Protein AF-A0A8J5VWY8-F1 (afdb_monomer_lite)

Sequence (139 aa):
MLSCSPTLLSPLTDSLFALLPLFLASSSSMVALTCEVLGAAALQSMEASEMLASDACIANGLARALGSGSQQVADGACNAIMDLRVSSVGMEHLAGSAILPSILYLFSRVESVSGVTDSRSTEYSKSDYKANKARFVKK

Radius of gyration: 25.56 Å; chains: 1; bounding box: 69×37×80 Å

pLDDT: mean 78.6, std 22.38, range [34.84, 97.44]

Structure (mmCIF, N/CA/C/O backbone):
data_AF-A0A8J5VWY8-F1
#
_entry.id   AF-A0A8J5VWY8-F1
#
loop_
_atom_site.group_PDB
_atom_site.id
_atom_site.type_symbol
_atom_site.label_atom_id
_atom_site.label_alt_id
_atom_site.label_comp_id
_atom_site.label_asym_id
_atom_site.label_entity_id
_atom_site.label_seq_id
_atom_site.pdbx_PDB_ins_code
_atom_site.Cartn_x
_atom_site.Cartn_y
_atom_site.Cartn_z
_atom_site.occupancy
_atom_site.B_iso_or_equiv
_atom_site.auth_seq_id
_atom_site.auth_comp_id
_atom_site.auth_asym_id
_atom_site.auth_atom_id
_atom_site.pdbx_PDB_model_num
ATOM 1 N N . MET A 1 1 ? 7.141 26.245 -19.572 1.00 37.00 1 MET A N 1
ATOM 2 C CA . MET A 1 1 ? 7.926 24.997 -19.657 1.00 37.00 1 MET A CA 1
ATOM 3 C C . MET A 1 1 ? 8.783 24.914 -18.405 1.00 37.00 1 MET A C 1
ATOM 5 O O . MET A 1 1 ? 9.788 25.606 -18.331 1.00 37.00 1 MET A O 1
ATOM 9 N N . LEU A 1 2 ? 8.325 24.196 -17.378 1.00 39.75 2 LEU A N 1
ATOM 10 C CA . LEU A 1 2 ? 9.105 23.978 -16.157 1.00 39.75 2 LEU A CA 1
ATOM 11 C C . LEU A 1 2 ? 9.983 22.749 -16.388 1.00 39.75 2 LEU A C 1
ATOM 13 O O . LEU A 1 2 ? 9.482 21.644 -16.570 1.00 39.75 2 LEU A O 1
ATOM 17 N N . SER A 1 3 ? 11.287 22.990 -16.468 1.00 39.75 3 SER A N 1
ATOM 18 C CA . SER A 1 3 ? 12.321 21.969 -16.578 1.00 39.75 3 SER A CA 1
ATOM 19 C C . SER A 1 3 ? 12.414 21.214 -15.250 1.00 39.75 3 SER A C 1
ATOM 21 O O . SER A 1 3 ? 13.090 21.669 -14.332 1.00 39.75 3 SER A O 1
ATOM 23 N N . CYS A 1 4 ? 11.727 20.077 -15.131 1.00 41.81 4 CYS A N 1
ATOM 24 C CA . CYS A 1 4 ? 12.056 19.073 -14.123 1.00 41.81 4 CYS A CA 1
ATOM 25 C C . CYS A 1 4 ? 13.360 18.404 -14.562 1.00 41.81 4 CYS A C 1
ATOM 27 O O . CYS A 1 4 ? 13.370 17.582 -15.475 1.00 41.81 4 CYS A O 1
ATOM 29 N N . SER A 1 5 ? 14.473 18.822 -13.965 1.00 37.94 5 SER A N 1
ATOM 30 C CA . SER A 1 5 ? 15.768 18.178 -14.165 1.00 37.94 5 SER A CA 1
ATOM 31 C C . SER A 1 5 ? 15.667 16.688 -13.808 1.00 37.94 5 SER A C 1
ATOM 33 O O . SER A 1 5 ? 15.143 16.371 -12.737 1.00 37.94 5 SER A O 1
ATOM 35 N N . PRO A 1 6 ? 16.152 15.772 -14.663 1.00 56.91 6 PRO A N 1
ATOM 36 C CA . PRO A 1 6 ? 16.119 14.353 -14.373 1.00 56.91 6 PRO A CA 1
ATOM 37 C C . PRO A 1 6 ? 17.230 13.999 -13.376 1.00 56.91 6 PRO A C 1
ATOM 39 O O . PRO A 1 6 ? 18.375 14.425 -13.513 1.00 56.91 6 PRO A O 1
ATOM 42 N N . THR A 1 7 ? 16.863 13.169 -12.403 1.00 51.22 7 THR A N 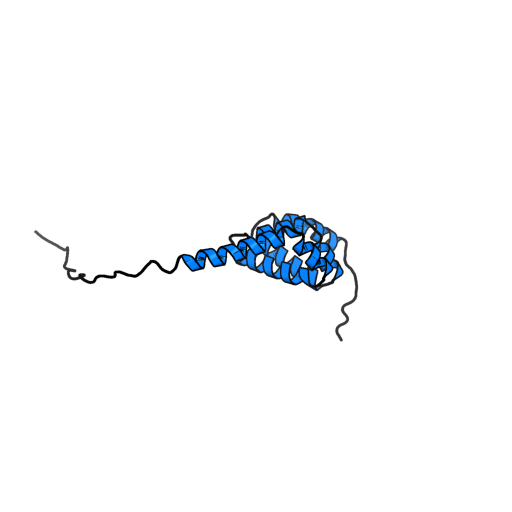1
ATOM 43 C CA . THR A 1 7 ? 17.747 12.166 -11.795 1.00 51.22 7 THR A CA 1
ATOM 44 C C . THR A 1 7 ? 18.876 12.680 -10.891 1.00 51.22 7 THR A C 1
ATOM 46 O O . THR A 1 7 ? 20.051 12.686 -11.241 1.00 51.22 7 THR A O 1
ATOM 49 N N . LEU A 1 8 ? 18.518 12.952 -9.637 1.00 40.84 8 LEU A N 1
ATOM 50 C CA . LEU A 1 8 ? 19.350 12.588 -8.486 1.00 40.84 8 LEU A CA 1
ATOM 51 C C . LEU A 1 8 ? 18.473 11.759 -7.536 1.00 40.84 8 LEU A C 1
ATOM 53 O O . LEU A 1 8 ? 18.102 12.197 -6.450 1.00 40.84 8 LEU A O 1
ATOM 57 N N . LEU A 1 9 ? 18.082 10.561 -7.985 1.00 49.22 9 LEU A N 1
ATOM 58 C CA . LEU A 1 9 ? 17.583 9.513 -7.092 1.00 49.22 9 LEU A CA 1
ATOM 59 C C . LEU A 1 9 ? 18.780 9.068 -6.249 1.00 49.22 9 LEU A C 1
ATOM 61 O O . LEU A 1 9 ? 19.595 8.240 -6.635 1.00 49.22 9 LEU A O 1
ATOM 65 N N . SER A 1 10 ? 18.977 9.810 -5.168 1.00 57.06 10 SER A N 1
ATOM 66 C CA . SER A 1 10 ? 20.056 9.642 -4.210 1.00 57.06 10 SER A CA 1
ATOM 67 C C . SER A 1 10 ? 19.964 8.281 -3.501 1.00 57.06 10 SER A C 1
ATOM 69 O O . SER A 1 10 ? 18.859 7.759 -3.363 1.00 57.06 10 SER A O 1
ATOM 71 N N . PRO A 1 11 ? 21.056 7.773 -2.900 1.00 57.38 11 PRO A N 1
ATOM 72 C CA . PRO A 1 11 ? 21.001 6.623 -1.982 1.00 57.38 11 PRO A CA 1
ATOM 73 C C . PRO A 1 11 ? 20.013 6.811 -0.812 1.00 57.38 11 PRO A C 1
ATOM 75 O O . PRO A 1 11 ? 19.629 5.848 -0.149 1.00 57.38 11 PRO A O 1
ATOM 78 N N . LEU A 1 12 ? 19.584 8.052 -0.550 1.00 60.34 12 LEU A N 1
ATOM 79 C CA . LEU A 1 12 ? 18.560 8.378 0.436 1.00 60.34 12 LEU A CA 1
ATOM 80 C C . LEU A 1 12 ? 17.178 7.832 0.044 1.00 60.34 12 LEU A C 1
ATOM 82 O O . LEU A 1 12 ? 16.419 7.436 0.923 1.00 60.34 12 LEU A O 1
ATOM 86 N N . THR A 1 13 ? 16.856 7.803 -1.252 1.00 73.12 13 THR A N 1
ATOM 87 C CA . THR A 1 13 ? 15.557 7.344 -1.763 1.00 73.12 13 THR A CA 1
ATOM 88 C C . THR A 1 13 ? 15.441 5.828 -1.640 1.00 73.12 13 THR A C 1
ATOM 90 O O . THR A 1 13 ? 14.444 5.335 -1.121 1.00 73.12 13 THR A O 1
ATOM 93 N N . ASP A 1 14 ? 16.509 5.103 -1.978 1.00 75.31 14 ASP A N 1
ATOM 94 C CA . ASP A 1 14 ? 16.592 3.650 -1.792 1.00 75.31 14 ASP A CA 1
ATOM 95 C C . ASP A 1 14 ? 16.546 3.271 -0.308 1.00 75.31 14 ASP A C 1
ATOM 97 O O . ASP A 1 14 ? 15.848 2.339 0.091 1.00 75.31 14 ASP A O 1
ATOM 101 N N . SER A 1 15 ? 17.241 4.042 0.538 1.00 82.19 15 SER A N 1
ATOM 102 C CA . SER A 1 15 ? 17.199 3.856 1.993 1.00 82.19 15 SER A CA 1
ATOM 103 C C . SER A 1 15 ? 15.798 4.097 2.553 1.00 82.19 15 SER A C 1
ATOM 105 O O . SER A 1 15 ? 15.355 3.376 3.442 1.00 82.19 15 SER A O 1
ATOM 107 N N . LEU A 1 16 ? 15.083 5.098 2.033 1.00 82.38 16 LEU A N 1
ATOM 108 C CA . LEU A 1 16 ? 13.706 5.376 2.422 1.00 82.38 16 LEU A CA 1
ATOM 109 C C . LEU A 1 16 ? 12.772 4.245 1.979 1.00 82.38 16 LEU A C 1
ATOM 111 O O . LEU A 1 16 ? 11.994 3.769 2.801 1.00 82.38 16 LEU A O 1
ATOM 115 N N . PHE A 1 17 ? 12.891 3.762 0.739 1.00 84.25 17 PHE A N 1
ATOM 116 C CA . PHE A 1 17 ? 12.112 2.627 0.234 1.00 84.25 17 PHE A CA 1
ATOM 117 C C . PHE A 1 17 ? 12.343 1.352 1.043 1.00 84.25 17 PHE A C 1
ATOM 119 O O . PHE A 1 17 ? 11.375 0.692 1.415 1.00 84.25 17 PHE A O 1
ATOM 126 N N . ALA A 1 18 ? 13.586 1.076 1.441 1.00 85.88 18 ALA A N 1
ATOM 127 C CA . ALA A 1 18 ? 13.907 -0.043 2.324 1.00 85.88 18 ALA A CA 1
ATOM 128 C C . ALA A 1 18 ? 13.245 0.060 3.716 1.00 85.88 18 ALA A C 1
ATOM 130 O O . ALA A 1 18 ? 13.032 -0.957 4.377 1.00 85.88 18 ALA A O 1
ATOM 131 N N . LEU A 1 19 ? 12.903 1.271 4.172 1.00 90.50 19 LEU A N 1
ATOM 132 C CA . LEU A 1 19 ? 12.241 1.509 5.458 1.00 90.50 19 LEU A CA 1
ATOM 133 C C . LEU A 1 19 ? 10.709 1.557 5.364 1.00 90.50 19 LEU A C 1
ATOM 135 O O . LEU A 1 19 ? 10.047 1.382 6.389 1.00 90.50 19 LEU A O 1
ATOM 139 N N . LEU A 1 20 ? 10.121 1.746 4.176 1.00 91.62 20 LEU A N 1
ATOM 140 C CA . LEU A 1 20 ? 8.660 1.823 4.012 1.00 91.62 20 LEU A CA 1
ATOM 141 C C . LEU A 1 20 ? 7.920 0.608 4.602 1.00 91.62 20 LEU A C 1
ATOM 143 O O . LEU A 1 20 ? 6.945 0.818 5.330 1.00 91.62 20 LEU A O 1
ATOM 147 N N . PRO A 1 21 ? 8.373 -0.648 4.403 1.00 90.31 21 PRO A N 1
ATOM 148 C CA . PRO A 1 21 ? 7.719 -1.796 5.024 1.00 90.31 21 PRO A CA 1
ATOM 149 C C . PRO A 1 21 ? 7.724 -1.751 6.556 1.00 90.31 21 PRO A C 1
ATOM 151 O O . PRO A 1 21 ? 6.759 -2.168 7.199 1.00 90.31 21 PRO A O 1
ATOM 154 N N . LEU A 1 22 ? 8.797 -1.221 7.152 1.00 92.75 22 LEU A N 1
ATOM 155 C CA . LEU A 1 22 ? 8.910 -1.069 8.601 1.00 92.75 22 LEU A CA 1
ATOM 156 C C . LEU A 1 22 ? 7.915 -0.023 9.117 1.00 92.75 22 LEU A C 1
ATOM 158 O O . LEU A 1 22 ? 7.273 -0.235 10.147 1.00 92.75 22 LEU A O 1
ATOM 162 N N . PHE A 1 23 ? 7.744 1.083 8.392 1.00 93.44 23 PHE A N 1
ATOM 163 C CA . PHE A 1 23 ? 6.791 2.126 8.765 1.00 93.44 23 PHE A CA 1
ATOM 164 C C . PHE A 1 23 ? 5.332 1.680 8.605 1.00 93.44 23 PHE A C 1
ATOM 166 O O . PHE A 1 23 ? 4.509 2.001 9.466 1.00 93.44 23 PHE A O 1
ATOM 173 N N . LEU A 1 24 ? 5.023 0.849 7.600 1.00 91.81 24 LEU A N 1
ATOM 174 C CA . LEU A 1 24 ? 3.709 0.203 7.446 1.00 91.81 24 LEU A CA 1
ATOM 175 C C . LEU A 1 24 ? 3.359 -0.761 8.594 1.00 91.81 24 LEU A C 1
ATOM 177 O O . LEU A 1 24 ? 2.190 -1.090 8.794 1.00 91.81 24 LEU A O 1
ATOM 181 N N . ALA A 1 25 ? 4.349 -1.209 9.366 1.00 90.69 25 ALA A N 1
ATOM 182 C CA . ALA A 1 25 ? 4.155 -2.049 10.545 1.00 90.69 25 ALA A CA 1
ATOM 183 C C . ALA A 1 25 ? 4.112 -1.257 11.868 1.00 90.69 25 ALA A C 1
ATOM 185 O O . ALA A 1 25 ? 4.102 -1.868 12.938 1.00 90.69 25 ALA A O 1
ATOM 186 N N . SER A 1 26 ? 4.111 0.079 11.812 1.00 92.00 26 SER A N 1
ATOM 187 C CA . SER A 1 26 ? 4.272 0.942 12.983 1.00 92.00 26 SER A CA 1
ATOM 188 C C . SER A 1 26 ? 2.959 1.581 13.471 1.00 92.00 26 SER A C 1
ATOM 190 O O . SER A 1 26 ? 1.888 0.983 13.364 1.00 92.00 26 SER A O 1
ATOM 192 N N . SER A 1 27 ? 3.023 2.773 14.079 1.00 92.50 27 SER A N 1
ATOM 193 C CA . SER A 1 27 ? 1.846 3.511 14.550 1.00 92.50 27 SER A CA 1
ATOM 194 C C . SER A 1 27 ? 0.944 3.944 13.394 1.00 92.50 27 SER A C 1
ATOM 196 O O . SER A 1 27 ? 1.412 4.219 12.292 1.00 92.50 27 SER A O 1
ATOM 198 N N . SER A 1 28 ? -0.354 4.102 13.663 1.00 90.75 28 SER A N 1
ATOM 199 C CA . SER A 1 28 ? -1.344 4.532 12.664 1.00 90.75 28 SER A CA 1
ATOM 200 C C . SER A 1 28 ? -0.957 5.824 11.936 1.00 90.75 28 SER A C 1
ATOM 202 O O . SER A 1 28 ? -1.141 5.918 10.727 1.00 90.75 28 SER A O 1
ATOM 204 N N . SER A 1 29 ? -0.375 6.796 12.643 1.00 93.00 29 SER A N 1
ATOM 205 C CA . SER A 1 29 ? 0.107 8.046 12.048 1.00 93.00 29 SER A CA 1
ATOM 206 C C . SER A 1 29 ? 1.237 7.827 11.041 1.00 93.00 29 SER A C 1
ATOM 208 O O . SER A 1 29 ? 1.223 8.429 9.970 1.00 93.00 29 SER A O 1
ATOM 210 N N . MET A 1 30 ? 2.195 6.949 11.355 1.00 93.94 30 MET A N 1
ATOM 211 C CA . MET A 1 30 ? 3.287 6.629 10.438 1.00 93.94 30 MET A CA 1
ATOM 212 C C . MET A 1 30 ? 2.791 5.808 9.257 1.00 93.94 30 MET A C 1
ATOM 214 O O . MET A 1 30 ? 3.196 6.090 8.135 1.00 93.94 30 MET A O 1
ATOM 218 N N . VAL A 1 31 ? 1.873 4.863 9.470 1.00 96.25 31 VAL A N 1
ATOM 219 C CA . VAL A 1 31 ? 1.262 4.098 8.374 1.00 96.25 31 VAL A CA 1
ATOM 220 C C . VAL A 1 31 ? 0.545 5.033 7.398 1.00 96.25 31 VAL A C 1
ATOM 222 O O . VAL A 1 31 ? 0.777 4.925 6.198 1.00 96.25 31 VAL A O 1
ATOM 225 N N . ALA A 1 32 ? -0.268 5.976 7.890 1.00 95.81 32 ALA A N 1
ATOM 226 C CA . ALA A 1 32 ? -0.981 6.932 7.039 1.00 95.81 32 ALA A CA 1
ATOM 227 C C . ALA A 1 32 ? -0.015 7.773 6.186 1.00 95.81 32 ALA A C 1
ATOM 229 O O . ALA A 1 32 ? -0.142 7.794 4.963 1.00 95.81 32 ALA A O 1
ATOM 230 N N . LEU A 1 33 ? 1.005 8.372 6.813 1.00 95.31 33 LEU A N 1
ATOM 231 C CA . LEU A 1 33 ? 2.028 9.145 6.101 1.00 95.31 33 LEU A CA 1
ATOM 232 C C . LEU A 1 33 ? 2.802 8.280 5.094 1.00 95.31 33 LEU A C 1
ATOM 234 O O . LEU A 1 33 ? 3.106 8.715 3.990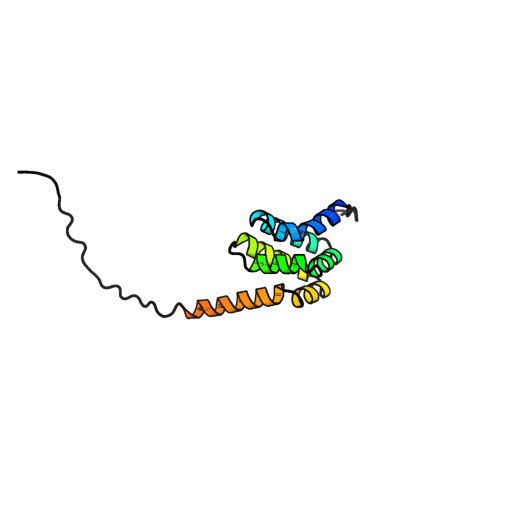 1.00 95.31 33 LEU A O 1
ATOM 238 N N . THR A 1 34 ? 3.103 7.035 5.459 1.00 96.31 34 THR A N 1
ATOM 239 C CA . THR A 1 34 ? 3.811 6.094 4.582 1.00 96.31 34 THR A CA 1
ATOM 240 C C . THR A 1 34 ? 2.981 5.750 3.352 1.00 96.31 34 THR A C 1
ATOM 242 O O . THR A 1 34 ? 3.534 5.651 2.261 1.00 96.31 34 THR A O 1
ATOM 245 N N . CYS A 1 35 ? 1.661 5.611 3.497 1.00 96.81 35 CYS A N 1
ATOM 246 C CA . CYS A 1 35 ? 0.768 5.399 2.361 1.00 96.81 35 CYS A CA 1
ATOM 247 C C . CYS A 1 35 ? 0.764 6.610 1.415 1.00 96.81 35 CYS A C 1
ATOM 249 O O . CYS A 1 35 ? 0.858 6.431 0.204 1.00 96.81 35 CYS A O 1
ATOM 251 N N . GLU A 1 36 ? 0.737 7.836 1.946 1.00 96.25 36 GLU A N 1
ATOM 252 C CA . GLU A 1 36 ? 0.852 9.054 1.127 1.00 96.25 36 GLU A CA 1
ATOM 253 C C . GLU A 1 36 ? 2.189 9.108 0.369 1.00 96.25 36 GLU A C 1
ATOM 255 O O . GLU A 1 36 ? 2.215 9.391 -0.829 1.00 96.25 36 GLU A O 1
ATOM 260 N N . VAL A 1 37 ? 3.299 8.781 1.040 1.00 95.19 37 VAL A N 1
ATOM 261 C CA . VAL A 1 37 ? 4.634 8.729 0.421 1.00 95.19 37 VAL A CA 1
ATOM 262 C C . VAL A 1 37 ? 4.710 7.650 -0.660 1.00 95.19 37 VAL A C 1
ATOM 264 O O . VAL A 1 37 ? 5.283 7.901 -1.717 1.00 95.19 37 VAL A O 1
ATOM 267 N N . LEU A 1 38 ? 4.119 6.474 -0.427 1.00 95.00 38 LEU A N 1
ATOM 268 C CA . LEU A 1 38 ? 4.035 5.394 -1.413 1.00 95.00 38 LEU A CA 1
ATOM 269 C C . LEU A 1 38 ? 3.274 5.825 -2.665 1.00 95.00 38 LEU A C 1
ATOM 271 O O . LEU A 1 38 ? 3.775 5.625 -3.769 1.00 95.00 38 LEU A O 1
ATOM 275 N N . GLY A 1 39 ? 2.103 6.443 -2.497 1.00 94.50 39 GLY A N 1
ATOM 276 C CA . GLY A 1 39 ? 1.313 6.947 -3.620 1.00 94.50 39 GLY A CA 1
ATOM 277 C C . GLY A 1 39 ? 2.065 8.020 -4.409 1.00 94.50 39 GLY A C 1
ATOM 278 O O . GLY A 1 39 ? 2.245 7.909 -5.621 1.00 94.50 39 GLY A O 1
ATOM 279 N N . ALA A 1 40 ? 2.643 9.001 -3.710 1.00 93.56 40 ALA A N 1
ATOM 280 C CA . ALA A 1 40 ? 3.452 10.042 -4.338 1.00 93.56 40 ALA A CA 1
ATOM 281 C C . ALA A 1 40 ? 4.695 9.485 -5.058 1.00 93.56 40 ALA A C 1
ATOM 283 O O . ALA A 1 40 ? 5.085 10.002 -6.104 1.00 93.56 40 ALA A O 1
ATOM 284 N N . ALA A 1 41 ? 5.335 8.445 -4.519 1.00 92.00 41 ALA A N 1
ATOM 285 C CA . ALA A 1 41 ? 6.459 7.774 -5.167 1.00 92.00 41 ALA A CA 1
ATOM 286 C C . ALA A 1 41 ? 6.019 7.013 -6.427 1.00 92.00 41 ALA A C 1
ATOM 288 O O . ALA A 1 41 ? 6.677 7.122 -7.460 1.00 92.00 41 ALA A O 1
ATOM 289 N N . ALA A 1 42 ? 4.885 6.313 -6.373 1.00 92.88 42 ALA A N 1
ATOM 290 C CA . ALA A 1 42 ? 4.328 5.593 -7.515 1.00 92.88 42 ALA A CA 1
ATOM 291 C C . ALA A 1 42 ? 3.971 6.528 -8.684 1.00 92.88 42 ALA A C 1
ATOM 293 O O . ALA A 1 42 ? 4.206 6.190 -9.842 1.00 92.88 42 ALA A O 1
ATOM 294 N N . LEU A 1 43 ? 3.465 7.730 -8.391 1.00 92.81 43 LEU A N 1
ATOM 295 C CA . LEU A 1 43 ? 3.128 8.727 -9.412 1.00 92.81 43 LEU A CA 1
ATOM 296 C C . LEU A 1 43 ? 4.349 9.446 -10.008 1.00 92.81 43 LEU A C 1
ATOM 298 O O . LEU A 1 43 ? 4.233 10.061 -11.068 1.00 92.81 43 LEU A O 1
ATOM 302 N N . GLN A 1 44 ? 5.516 9.392 -9.356 1.00 91.25 44 GLN A N 1
ATOM 303 C CA . GLN A 1 44 ? 6.731 10.041 -9.862 1.00 91.25 44 GLN A CA 1
ATOM 304 C C . GLN A 1 44 ? 7.353 9.302 -11.048 1.00 91.25 44 GLN A C 1
ATOM 306 O O . GLN A 1 44 ? 7.920 9.946 -11.933 1.00 91.25 44 GLN A O 1
ATOM 311 N N . SER A 1 45 ? 7.267 7.970 -11.087 1.00 88.25 45 SER A N 1
ATOM 312 C CA . SER A 1 45 ? 7.713 7.190 -12.240 1.00 88.25 45 SER A CA 1
ATOM 313 C C . SER A 1 45 ? 7.036 5.824 -12.311 1.00 88.25 45 SER A C 1
ATOM 315 O O . SER A 1 45 ? 6.725 5.199 -11.298 1.00 88.25 45 SER A O 1
ATOM 317 N N . MET A 1 46 ? 6.866 5.328 -13.538 1.00 90.38 46 MET A N 1
ATOM 318 C CA . MET A 1 46 ? 6.302 3.997 -13.776 1.00 90.38 46 MET A CA 1
ATOM 319 C C . MET A 1 46 ? 7.181 2.887 -13.173 1.00 90.38 46 MET A C 1
ATOM 321 O O . MET A 1 46 ? 6.658 1.945 -12.591 1.00 90.38 46 MET A O 1
ATOM 325 N N . GLU A 1 47 ? 8.508 3.042 -13.236 1.00 91.19 47 GLU A N 1
ATOM 326 C CA . GLU A 1 47 ? 9.475 2.116 -12.627 1.00 91.19 47 GLU A CA 1
ATOM 327 C C . GLU A 1 47 ? 9.331 2.051 -11.098 1.00 91.19 47 GLU A C 1
ATOM 329 O O . GLU A 1 47 ? 9.354 0.964 -10.524 1.00 91.19 47 GLU A O 1
ATOM 334 N N . ALA A 1 48 ? 9.120 3.192 -10.429 1.00 90.19 48 ALA A N 1
ATOM 335 C CA . ALA A 1 48 ? 8.884 3.218 -8.987 1.00 90.19 48 ALA A CA 1
ATOM 336 C C . ALA A 1 48 ? 7.551 2.545 -8.628 1.00 90.19 48 ALA A C 1
ATOM 338 O O . ALA A 1 48 ? 7.505 1.750 -7.693 1.00 90.19 48 ALA A O 1
ATOM 339 N N . SER A 1 49 ? 6.483 2.813 -9.389 1.00 93.00 49 SER A N 1
ATOM 340 C CA . SER A 1 49 ? 5.194 2.119 -9.243 1.00 93.00 49 SER A CA 1
ATOM 341 C C . SER A 1 49 ? 5.363 0.598 -9.323 1.00 93.00 49 SER A C 1
ATOM 343 O O . SER A 1 49 ? 4.888 -0.113 -8.438 1.00 93.00 49 SER A O 1
ATOM 345 N N . GLU A 1 50 ? 6.074 0.098 -10.337 1.00 93.75 50 GLU A N 1
ATOM 346 C CA . GLU A 1 50 ? 6.296 -1.337 -10.541 1.00 93.75 50 GLU A CA 1
ATOM 347 C C . GLU A 1 50 ? 7.159 -1.955 -9.439 1.00 93.75 50 GLU A C 1
ATOM 349 O O . GLU A 1 50 ? 6.800 -3.005 -8.902 1.00 93.75 50 GLU A O 1
ATOM 354 N N . MET A 1 51 ? 8.254 -1.292 -9.055 1.00 93.56 51 MET A N 1
ATOM 355 C CA . MET A 1 51 ? 9.126 -1.735 -7.965 1.00 93.56 51 MET A CA 1
ATOM 356 C C . MET A 1 51 ? 8.345 -1.871 -6.652 1.00 93.56 51 MET A C 1
ATOM 358 O O . MET A 1 51 ? 8.388 -2.919 -6.010 1.00 93.56 51 MET A O 1
ATOM 362 N N . LEU A 1 52 ? 7.607 -0.827 -6.266 1.00 94.00 52 LEU A N 1
ATOM 363 C CA . LEU A 1 52 ? 6.859 -0.791 -5.009 1.00 94.00 52 LEU A CA 1
ATOM 364 C C . LEU A 1 52 ? 5.688 -1.786 -5.011 1.00 94.00 52 LEU A C 1
ATOM 366 O O . LEU A 1 52 ? 5.424 -2.417 -3.991 1.00 94.00 52 LEU A O 1
ATOM 370 N N . ALA A 1 53 ? 5.003 -1.958 -6.148 1.00 95.12 53 ALA A N 1
ATOM 371 C CA . ALA A 1 53 ? 3.922 -2.934 -6.299 1.00 95.12 53 ALA A CA 1
ATOM 372 C C . ALA A 1 53 ? 4.416 -4.390 -6.237 1.00 95.12 53 ALA A C 1
ATOM 374 O O . ALA A 1 53 ? 3.669 -5.273 -5.814 1.00 95.12 53 ALA A O 1
ATOM 375 N N . SER A 1 54 ? 5.665 -4.635 -6.642 1.00 94.06 54 SER A N 1
ATOM 376 C CA . SER A 1 54 ? 6.295 -5.961 -6.622 1.00 94.06 54 SER A CA 1
ATOM 377 C C . SER A 1 54 ? 6.822 -6.359 -5.237 1.00 94.06 54 SER A C 1
ATOM 379 O O . SER A 1 54 ? 7.102 -7.536 -4.998 1.00 94.06 54 SER A O 1
ATOM 381 N N . ASP A 1 55 ? 6.957 -5.410 -4.305 1.00 94.62 55 ASP A N 1
ATOM 382 C CA . ASP A 1 55 ? 7.426 -5.682 -2.948 1.00 94.62 55 ASP A CA 1
ATOM 383 C C . ASP A 1 55 ? 6.310 -6.300 -2.087 1.00 94.62 55 ASP A C 1
ATOM 385 O O . ASP A 1 55 ? 5.311 -5.670 -1.721 1.00 94.62 55 ASP A O 1
ATOM 389 N N . ALA A 1 56 ? 6.501 -7.566 -1.712 1.00 94.00 56 ALA A N 1
ATOM 390 C CA . ALA A 1 56 ? 5.531 -8.313 -0.920 1.00 94.00 56 ALA A CA 1
ATOM 391 C C . ALA A 1 56 ? 5.318 -7.732 0.489 1.00 94.00 56 ALA A C 1
ATOM 393 O O . ALA A 1 56 ? 4.223 -7.847 1.045 1.00 94.00 56 ALA A O 1
ATOM 394 N N . CYS A 1 57 ? 6.335 -7.115 1.094 1.00 94.88 57 CYS A N 1
ATOM 395 C CA . CYS A 1 57 ? 6.216 -6.511 2.417 1.00 94.88 57 CYS A CA 1
ATOM 396 C C . CYS A 1 57 ? 5.381 -5.228 2.357 1.00 94.88 57 CYS A C 1
ATOM 398 O O . CYS A 1 57 ? 4.538 -5.015 3.232 1.00 94.88 57 CYS A O 1
ATOM 400 N N . ILE A 1 58 ? 5.552 -4.425 1.303 1.00 95.75 58 ILE A N 1
ATOM 401 C CA . ILE A 1 58 ? 4.694 -3.268 1.019 1.00 95.75 58 ILE A CA 1
ATOM 402 C C . ILE A 1 58 ? 3.256 -3.734 0.791 1.00 95.75 58 ILE A C 1
ATOM 404 O O . ILE A 1 58 ? 2.346 -3.246 1.463 1.00 95.75 58 ILE A O 1
ATOM 408 N N . ALA A 1 59 ? 3.043 -4.729 -0.074 1.00 96.19 59 ALA A N 1
ATOM 409 C CA . ALA A 1 59 ? 1.706 -5.240 -0.360 1.00 96.19 59 ALA A CA 1
ATOM 410 C C . ALA A 1 59 ? 1.002 -5.786 0.897 1.00 96.19 59 ALA A C 1
ATOM 412 O O . ALA A 1 59 ? -0.163 -5.476 1.156 1.00 96.19 59 ALA A O 1
ATOM 413 N N . ASN A 1 60 ? 1.719 -6.538 1.736 1.00 95.69 60 ASN A N 1
ATOM 414 C CA . ASN A 1 60 ? 1.199 -7.037 3.011 1.00 95.69 60 ASN A CA 1
ATOM 415 C C . ASN A 1 60 ? 0.897 -5.903 4.002 1.00 95.69 60 ASN A C 1
ATOM 417 O O . ASN A 1 60 ? -0.107 -5.953 4.716 1.00 95.69 60 ASN A O 1
ATOM 421 N N . GLY A 1 61 ? 1.750 -4.877 4.057 1.00 96.50 61 GLY A N 1
ATOM 422 C CA . GLY A 1 61 ? 1.535 -3.696 4.889 1.00 96.50 61 GLY A CA 1
ATOM 423 C C . GLY A 1 61 ? 0.290 -2.913 4.469 1.00 96.50 61 GLY A C 1
ATOM 424 O O . GLY A 1 61 ? -0.546 -2.597 5.315 1.00 96.50 61 GLY A O 1
ATOM 425 N N . LEU A 1 62 ? 0.101 -2.695 3.166 1.00 96.88 62 LEU A N 1
ATOM 426 C CA . LEU A 1 62 ? -1.093 -2.056 2.608 1.00 96.88 62 LEU A CA 1
ATOM 427 C C . LEU A 1 62 ? -2.358 -2.892 2.848 1.00 96.88 62 LEU A C 1
ATOM 429 O O . LEU A 1 62 ? -3.378 -2.353 3.271 1.00 96.88 62 LEU A O 1
ATOM 433 N N . ALA A 1 63 ? -2.292 -4.215 2.675 1.00 96.88 63 ALA A N 1
ATOM 434 C CA . ALA A 1 63 ? -3.414 -5.110 2.965 1.00 96.88 63 ALA A CA 1
ATOM 435 C C . ALA A 1 63 ? -3.849 -5.047 4.442 1.00 96.88 63 ALA A C 1
ATOM 437 O O . ALA A 1 63 ? -5.047 -5.082 4.734 1.00 96.88 63 ALA A O 1
ATOM 438 N N . ARG A 1 64 ? -2.892 -4.912 5.373 1.00 95.88 64 ARG A N 1
ATOM 439 C CA . ARG A 1 64 ? -3.161 -4.687 6.805 1.00 95.88 64 ARG A CA 1
ATOM 440 C C . ARG A 1 64 ? -3.721 -3.292 7.075 1.00 95.88 64 ARG A C 1
ATOM 442 O O . ARG A 1 64 ? -4.619 -3.161 7.902 1.00 95.88 64 ARG A O 1
ATOM 449 N N . ALA A 1 65 ? -3.208 -2.272 6.391 1.00 96.75 65 ALA A N 1
ATOM 450 C CA . ALA A 1 65 ? -3.667 -0.891 6.516 1.00 96.75 65 ALA A CA 1
ATOM 451 C C . ALA A 1 65 ? -5.124 -0.723 6.041 1.00 96.75 65 ALA A C 1
ATOM 453 O O . ALA A 1 65 ? -5.916 -0.075 6.727 1.00 96.75 65 ALA A O 1
ATOM 454 N N . LEU A 1 66 ? -5.513 -1.400 4.954 1.00 95.38 66 LEU A N 1
ATOM 455 C CA . LEU A 1 66 ? -6.903 -1.496 4.489 1.00 95.38 66 LEU A CA 1
ATOM 456 C C . LEU A 1 66 ? -7.842 -2.070 5.558 1.00 95.38 66 LEU A C 1
ATOM 458 O O . LEU A 1 66 ? -8.951 -1.583 5.753 1.00 95.38 66 LEU A O 1
ATOM 462 N N . GLY A 1 67 ? -7.389 -3.105 6.267 1.00 91.69 67 GLY A N 1
ATOM 463 C CA . GLY A 1 67 ? -8.133 -3.721 7.365 1.00 91.69 67 GLY A CA 1
ATOM 464 C C . GLY A 1 67 ? -8.038 -2.966 8.694 1.00 91.69 67 GLY A C 1
ATOM 465 O O . GLY A 1 67 ? -8.514 -3.479 9.710 1.00 91.69 67 GLY A O 1
ATOM 466 N N . SER A 1 68 ? -7.397 -1.795 8.733 1.00 91.25 68 SER A N 1
ATOM 467 C CA . SER A 1 68 ? -7.229 -1.048 9.976 1.00 91.25 68 SER A CA 1
ATOM 468 C C . SER A 1 68 ? -8.558 -0.470 10.476 1.00 91.25 68 SER A C 1
ATOM 470 O O . SER A 1 68 ? -9.473 -0.185 9.710 1.00 91.25 68 SER A O 1
ATOM 472 N N . GLY A 1 69 ? -8.659 -0.247 11.788 1.00 89.56 69 GLY A N 1
ATOM 473 C CA . GLY A 1 69 ? -9.799 0.461 12.383 1.00 89.56 69 GLY A CA 1
ATOM 474 C C . GLY A 1 69 ? -9.755 1.986 12.205 1.00 89.56 69 GLY A C 1
ATOM 475 O O . GLY A 1 69 ? -10.617 2.674 12.744 1.00 89.56 69 GLY A O 1
ATOM 476 N N . SER A 1 70 ? -8.742 2.526 11.516 1.00 94.81 70 SER A N 1
ATOM 477 C CA . SER A 1 70 ? -8.560 3.965 11.318 1.00 94.81 70 SER A CA 1
ATOM 478 C C . SER A 1 70 ? -8.928 4.347 9.891 1.00 94.81 70 SER A C 1
ATOM 480 O O . SER A 1 70 ? -8.257 3.932 8.949 1.00 94.81 70 SER A O 1
ATOM 482 N N . GLN A 1 71 ? -9.944 5.199 9.741 1.00 94.56 71 GLN A N 1
ATOM 483 C CA . GLN A 1 71 ? -10.384 5.677 8.430 1.00 94.56 71 GLN A CA 1
ATOM 484 C C . GLN A 1 71 ? -9.245 6.353 7.657 1.00 94.56 71 GLN A C 1
ATOM 486 O O . GLN A 1 71 ? -9.046 6.063 6.488 1.00 94.56 71 GLN A O 1
ATOM 491 N N . GLN A 1 72 ? -8.433 7.172 8.334 1.00 95.94 72 GLN A N 1
ATOM 492 C CA . GLN A 1 72 ? -7.293 7.851 7.714 1.00 95.94 72 GLN A CA 1
ATOM 493 C C . GLN A 1 72 ? -6.284 6.860 7.113 1.00 95.94 72 GLN A C 1
ATOM 495 O O . GLN A 1 72 ? -5.749 7.086 6.032 1.00 95.94 72 GLN A O 1
ATOM 500 N N . VAL A 1 73 ? -6.016 5.760 7.820 1.00 97.38 73 VAL A N 1
ATOM 501 C CA . VAL A 1 73 ? -5.072 4.734 7.361 1.00 97.38 73 VAL A CA 1
ATOM 502 C C . VAL A 1 73 ? -5.673 3.931 6.212 1.00 97.38 73 VAL A C 1
ATOM 504 O O . VAL A 1 73 ? -4.975 3.661 5.239 1.00 97.38 73 VAL A O 1
ATOM 507 N N . ALA A 1 74 ? -6.956 3.578 6.303 1.00 96.44 74 ALA A N 1
ATOM 508 C CA . ALA A 1 74 ? -7.659 2.869 5.240 1.00 96.44 74 ALA A CA 1
ATOM 509 C C . ALA A 1 74 ? -7.734 3.703 3.948 1.00 96.44 74 ALA A C 1
ATOM 511 O O . ALA A 1 74 ? -7.414 3.189 2.879 1.00 96.44 74 ALA A O 1
ATOM 512 N N . ASP A 1 75 ? -8.074 4.992 4.046 1.00 96.06 75 ASP A N 1
ATOM 513 C CA . ASP A 1 75 ? -8.130 5.915 2.906 1.00 96.06 75 ASP A CA 1
ATOM 514 C C . ASP A 1 75 ? -6.744 6.114 2.285 1.00 96.06 75 ASP A C 1
ATOM 516 O O . ASP A 1 75 ? -6.587 6.016 1.067 1.00 96.06 75 ASP A O 1
ATOM 520 N N . GLY A 1 76 ?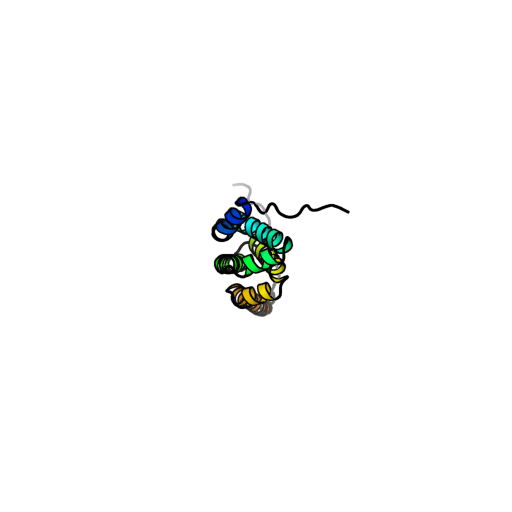 -5.720 6.322 3.121 1.00 97.25 76 GLY A N 1
ATOM 521 C CA . GLY A 1 76 ? -4.335 6.412 2.667 1.00 97.25 76 GLY A CA 1
ATOM 522 C C . GLY A 1 76 ? -3.900 5.152 1.917 1.00 97.25 76 GLY A C 1
ATOM 523 O O . GLY A 1 76 ? -3.347 5.247 0.823 1.00 97.25 76 GLY A O 1
ATOM 524 N N . ALA A 1 77 ? -4.196 3.970 2.462 1.00 97.44 77 ALA A N 1
ATOM 525 C CA . ALA A 1 77 ? -3.869 2.696 1.826 1.00 97.44 77 ALA A CA 1
ATOM 526 C C . ALA A 1 77 ? -4.613 2.501 0.497 1.00 97.44 77 ALA A C 1
ATOM 528 O O . ALA A 1 77 ? -4.002 2.085 -0.485 1.00 97.44 77 ALA A O 1
ATOM 529 N N . CYS A 1 78 ? -5.905 2.836 0.435 1.00 96.06 78 CYS A N 1
ATOM 530 C CA . CYS A 1 78 ? -6.680 2.818 -0.806 1.00 96.06 78 CYS A CA 1
ATOM 531 C C . CYS A 1 78 ? -6.059 3.720 -1.877 1.00 96.06 78 CYS A C 1
ATOM 533 O O . CYS A 1 78 ? -5.886 3.280 -3.014 1.00 96.06 78 CYS A O 1
ATOM 535 N N . ASN A 1 79 ? -5.695 4.953 -1.516 1.00 96.31 79 ASN A N 1
ATOM 536 C CA . ASN A 1 79 ? -5.077 5.904 -2.439 1.00 96.31 79 ASN A CA 1
ATOM 537 C C . ASN A 1 79 ? -3.728 5.383 -2.947 1.00 96.31 79 ASN A C 1
ATOM 539 O O . ASN A 1 79 ? -3.530 5.302 -4.154 1.00 96.31 79 ASN A O 1
ATOM 543 N N . ALA A 1 80 ? -2.867 4.894 -2.050 1.00 96.75 80 ALA A N 1
ATOM 544 C CA . ALA A 1 80 ? -1.600 4.272 -2.426 1.00 96.75 80 ALA A CA 1
ATOM 545 C C . ALA A 1 80 ? -1.788 3.105 -3.409 1.00 96.75 80 ALA A C 1
ATOM 547 O O . ALA A 1 80 ? -1.073 3.005 -4.400 1.00 96.75 80 ALA A O 1
ATOM 548 N N . ILE A 1 81 ? -2.771 2.228 -3.178 1.00 96.62 81 ILE A N 1
ATOM 549 C CA . ILE A 1 81 ? -3.069 1.106 -4.081 1.00 96.62 81 ILE A CA 1
ATOM 550 C C . ILE A 1 81 ? -3.547 1.607 -5.452 1.00 96.62 81 ILE A C 1
ATOM 552 O O . ILE A 1 81 ? -3.187 1.023 -6.477 1.00 96.62 81 ILE A O 1
ATOM 556 N N . MET A 1 82 ? -4.351 2.676 -5.491 1.00 95.38 82 MET A N 1
ATOM 557 C CA . MET A 1 82 ? -4.797 3.301 -6.741 1.00 95.38 82 MET A CA 1
ATOM 558 C C . MET A 1 82 ? -3.659 3.972 -7.516 1.00 95.38 82 MET A C 1
ATOM 560 O O . MET A 1 82 ? -3.671 3.939 -8.745 1.00 95.38 82 MET A O 1
ATOM 564 N N . ASP A 1 83 ? -2.665 4.505 -6.818 1.00 95.75 83 ASP A N 1
ATOM 565 C CA . ASP A 1 83 ? -1.486 5.110 -7.433 1.00 95.75 83 ASP A CA 1
ATOM 566 C C . ASP A 1 83 ? -0.481 4.047 -7.915 1.00 95.75 83 ASP A C 1
ATOM 568 O O . ASP A 1 83 ? 0.149 4.195 -8.959 1.00 95.75 83 ASP A O 1
ATOM 572 N N . LEU A 1 84 ? -0.356 2.921 -7.205 1.00 93.88 84 LEU A N 1
ATOM 573 C CA . LEU A 1 84 ? 0.560 1.830 -7.567 1.00 93.88 84 LEU A CA 1
ATOM 574 C C . LEU A 1 84 ? 0.122 1.057 -8.817 1.00 93.88 84 LEU A C 1
ATOM 576 O O . LEU A 1 84 ? 0.964 0.555 -9.560 1.00 93.88 84 LEU A O 1
ATOM 580 N N . ARG A 1 85 ? -1.186 0.973 -9.075 1.00 92.69 85 ARG A N 1
ATOM 581 C CA . ARG A 1 85 ? -1.775 0.225 -10.204 1.00 92.69 85 ARG A CA 1
ATOM 582 C C . ARG A 1 85 ? -1.736 0.963 -11.550 1.00 92.69 85 ARG A C 1
ATOM 584 O O . ARG A 1 85 ? -2.447 0.559 -12.468 1.00 92.69 85 ARG A O 1
ATOM 591 N N . VAL A 1 86 ? -0.975 2.053 -11.661 1.00 90.25 86 VAL A N 1
ATOM 592 C CA . VAL A 1 86 ? -0.882 2.861 -12.892 1.00 90.25 86 VAL A CA 1
ATOM 593 C C . VAL A 1 86 ? -0.292 2.055 -14.055 1.00 90.25 86 VAL A C 1
ATOM 595 O O . VAL A 1 86 ? -0.698 2.258 -15.200 1.00 90.25 86 VAL A O 1
ATOM 598 N N . SER A 1 87 ? 0.610 1.108 -13.780 1.00 87.69 87 SER A N 1
ATOM 599 C CA . SER A 1 87 ? 1.146 0.181 -14.781 1.00 87.69 87 SER A CA 1
ATOM 600 C C . SER A 1 87 ? 0.406 -1.162 -14.788 1.00 87.69 87 SER A C 1
ATOM 602 O O . SER A 1 87 ? -0.105 -1.634 -13.768 1.00 87.69 87 SER A O 1
ATOM 604 N N . SER A 1 88 ? 0.384 -1.827 -15.948 1.00 89.94 88 SER A N 1
ATOM 605 C CA . SER A 1 88 ? -0.181 -3.178 -16.071 1.00 89.94 88 SER A CA 1
ATOM 606 C C . SER A 1 88 ? 0.598 -4.202 -15.246 1.00 89.94 88 SER A C 1
ATOM 608 O O . SER A 1 88 ? -0.008 -5.073 -14.629 1.00 89.94 88 SER A O 1
ATOM 610 N N . VAL A 1 89 ? 1.927 -4.062 -15.200 1.00 90.44 89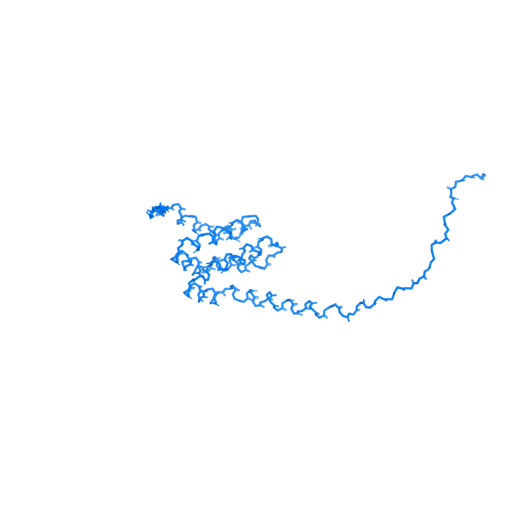 VAL A N 1
ATOM 611 C CA . VAL A 1 89 ? 2.817 -4.913 -14.401 1.00 90.44 89 VAL A CA 1
ATOM 612 C C . VAL A 1 89 ? 2.530 -4.723 -12.913 1.00 90.44 89 VAL A C 1
ATOM 614 O O . VAL A 1 89 ? 2.348 -5.704 -12.197 1.00 90.44 89 VAL A O 1
ATOM 617 N N . GLY A 1 90 ? 2.418 -3.478 -12.442 1.00 90.25 90 GLY A N 1
ATOM 618 C CA . GLY A 1 90 ? 2.066 -3.185 -11.053 1.00 90.25 90 GLY A CA 1
ATOM 619 C C . GLY A 1 90 ? 0.694 -3.749 -10.686 1.00 90.25 90 GLY A C 1
ATOM 620 O O . GLY A 1 90 ? 0.542 -4.393 -9.653 1.00 90.25 90 GLY A O 1
ATOM 621 N N . MET A 1 91 ? -0.298 -3.602 -11.567 1.00 93.06 91 MET A N 1
ATOM 622 C CA . MET A 1 91 ? -1.626 -4.186 -11.366 1.00 93.06 91 MET A CA 1
ATOM 623 C C . MET A 1 91 ? -1.590 -5.719 -11.240 1.00 93.06 91 MET A C 1
ATOM 625 O O . MET A 1 91 ? -2.279 -6.263 -10.378 1.00 93.06 91 MET A O 1
ATOM 629 N N . GLU A 1 92 ? -0.799 -6.414 -12.061 1.00 95.88 92 GLU A N 1
ATOM 630 C CA . GLU A 1 92 ? -0.641 -7.872 -11.987 1.00 95.88 92 GLU A CA 1
ATOM 631 C C . GLU A 1 92 ? -0.015 -8.306 -10.654 1.00 95.88 92 GLU A C 1
ATOM 633 O O . GLU A 1 92 ? -0.548 -9.196 -9.987 1.00 95.88 92 GLU A O 1
ATOM 638 N N . HIS A 1 93 ? 1.044 -7.623 -10.208 1.00 94.81 93 HIS A N 1
ATOM 639 C CA . HIS A 1 93 ? 1.670 -7.895 -8.911 1.00 94.81 93 HIS A C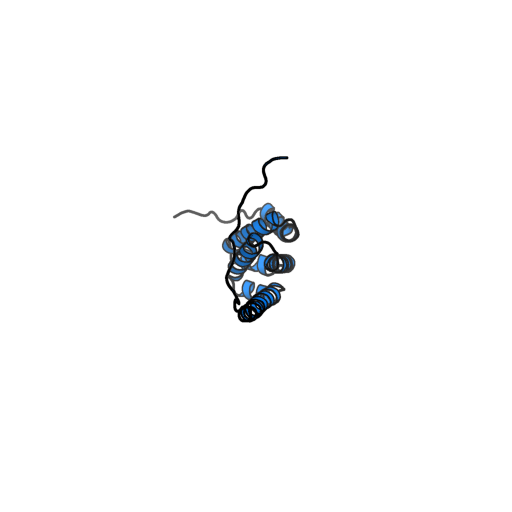A 1
ATOM 640 C C . HIS A 1 93 ? 0.699 -7.661 -7.749 1.00 94.81 93 HIS A C 1
ATOM 642 O O . HIS A 1 93 ? 0.568 -8.512 -6.868 1.00 94.81 93 HIS A O 1
ATOM 648 N N . LEU A 1 94 ? -0.049 -6.553 -7.769 1.00 94.12 94 LEU A N 1
ATOM 649 C CA . LEU A 1 94 ? -1.054 -6.260 -6.745 1.00 94.12 94 LEU A CA 1
ATOM 650 C C . LEU A 1 94 ? -2.176 -7.308 -6.738 1.00 94.12 94 LEU A C 1
ATOM 652 O O . LEU A 1 94 ? -2.598 -7.732 -5.659 1.00 94.12 94 LEU A O 1
ATOM 656 N N . ALA A 1 95 ? -2.627 -7.764 -7.910 1.00 95.19 95 ALA A N 1
ATOM 657 C CA . ALA A 1 95 ? -3.627 -8.823 -8.036 1.00 95.19 95 ALA A CA 1
ATOM 658 C C . ALA A 1 95 ? -3.119 -10.175 -7.504 1.00 95.19 95 ALA A C 1
ATOM 660 O O . ALA A 1 95 ? -3.885 -10.915 -6.890 1.00 95.19 95 ALA A O 1
ATOM 661 N N . GLY A 1 96 ? -1.830 -10.474 -7.688 1.00 95.50 96 GLY A N 1
ATOM 662 C CA . GLY A 1 96 ? -1.165 -11.658 -7.137 1.00 95.50 96 GLY A CA 1
ATOM 663 C C . GLY A 1 96 ? -0.795 -11.562 -5.649 1.00 95.50 96 GLY A C 1
ATOM 664 O O . GLY A 1 96 ? -0.262 -12.522 -5.094 1.00 95.50 96 GLY A O 1
ATOM 665 N N . SER A 1 97 ? -1.057 -10.428 -4.994 1.00 95.38 97 SER A N 1
ATOM 666 C CA . SER A 1 97 ? -0.640 -10.158 -3.613 1.00 95.38 97 SER A CA 1
ATOM 667 C C . SER A 1 97 ? -1.770 -10.325 -2.585 1.00 95.38 97 SER A C 1
ATOM 669 O O . SER A 1 97 ? -2.929 -10.570 -2.918 1.00 95.38 97 SER A O 1
ATOM 671 N N . ALA A 1 98 ? -1.451 -10.107 -1.303 1.00 93.56 98 ALA A N 1
ATOM 672 C CA . ALA A 1 98 ? -2.429 -10.086 -0.211 1.00 93.56 98 ALA A CA 1
ATOM 673 C C . ALA A 1 98 ? -3.462 -8.941 -0.302 1.00 93.56 98 ALA A C 1
ATOM 675 O O . ALA A 1 98 ? -4.467 -8.961 0.415 1.00 93.56 98 ALA A O 1
ATOM 676 N N . ILE A 1 99 ? -3.249 -7.954 -1.179 1.00 96.12 99 ILE A N 1
ATOM 677 C CA . ILE A 1 99 ? -4.169 -6.827 -1.365 1.00 96.12 99 ILE A CA 1
ATOM 678 C C . ILE A 1 99 ? -5.499 -7.296 -1.954 1.00 96.12 99 ILE A C 1
ATOM 680 O O . ILE A 1 99 ? -6.549 -6.915 -1.435 1.00 96.12 99 ILE A O 1
ATOM 684 N N . LEU A 1 100 ? -5.482 -8.146 -2.987 1.00 95.31 100 LEU A N 1
ATOM 685 C CA . LEU A 1 100 ? -6.712 -8.600 -3.640 1.00 95.31 100 LEU A CA 1
ATOM 686 C C . LEU A 1 100 ? -7.643 -9.359 -2.669 1.00 95.31 100 LEU A C 1
ATOM 688 O O . LEU A 1 100 ? -8.808 -8.968 -2.558 1.00 95.31 100 LEU A O 1
ATOM 692 N N . PRO A 1 101 ? -7.173 -10.360 -1.895 1.00 94.50 101 PRO A N 1
ATOM 693 C CA . PRO A 1 101 ? -7.987 -10.982 -0.853 1.00 94.50 101 PRO A CA 1
ATOM 694 C C . PRO A 1 101 ? -8.518 -9.990 0.191 1.00 94.50 101 PRO A C 1
ATOM 696 O O . PRO A 1 101 ? -9.673 -10.102 0.598 1.00 94.50 101 PRO A O 1
ATOM 699 N N . SER A 1 102 ? -7.709 -9.006 0.609 1.00 93.94 102 SER A N 1
ATOM 700 C CA . SER A 1 102 ? -8.124 -7.993 1.594 1.00 93.94 102 SER A CA 1
ATOM 701 C C . SER A 1 102 ? -9.265 -7.117 1.065 1.00 93.94 102 SER A C 1
ATOM 703 O O . SER A 1 102 ? -10.276 -6.925 1.742 1.00 93.94 102 SER A O 1
ATOM 705 N N . ILE A 1 103 ? -9.161 -6.660 -0.186 1.00 93.69 103 ILE A N 1
ATOM 706 C CA . ILE A 1 103 ? -10.204 -5.878 -0.857 1.00 93.69 103 ILE A CA 1
ATOM 707 C C . ILE A 1 103 ? -11.498 -6.693 -0.992 1.00 93.69 103 ILE A C 1
ATOM 709 O O . ILE A 1 103 ? -12.568 -6.207 -0.624 1.00 93.69 103 ILE A O 1
ATOM 713 N N . LEU A 1 104 ? -11.418 -7.940 -1.468 1.00 94.06 104 LEU A N 1
ATOM 714 C CA . LEU A 1 104 ? -12.590 -8.813 -1.609 1.00 94.06 104 LEU A CA 1
ATOM 715 C C . LEU A 1 104 ? -13.278 -9.070 -0.262 1.00 94.06 104 LEU A C 1
ATOM 717 O O . LEU A 1 104 ? -14.507 -9.028 -0.171 1.00 94.06 104 LEU A O 1
ATOM 721 N N . TYR A 1 105 ? -12.496 -9.271 0.800 1.00 91.81 105 TYR A N 1
ATOM 722 C CA . TYR A 1 105 ? -13.026 -9.398 2.153 1.00 91.81 105 TYR A CA 1
ATOM 723 C C . TYR A 1 105 ? -13.776 -8.133 2.591 1.00 91.81 105 TYR A C 1
ATOM 725 O O . TYR A 1 105 ? -14.903 -8.230 3.081 1.00 91.81 105 TYR A O 1
ATOM 733 N N . LEU A 1 106 ? -13.209 -6.943 2.377 1.00 89.75 106 LEU A N 1
ATOM 734 C CA . LEU A 1 106 ? -13.877 -5.683 2.714 1.00 89.75 106 LEU A CA 1
ATOM 735 C C . LEU A 1 106 ? -15.192 -5.501 1.948 1.00 89.75 106 LEU A C 1
ATOM 737 O O . LEU A 1 106 ? -16.197 -5.149 2.565 1.00 89.75 106 LEU A O 1
ATOM 741 N N . PHE A 1 107 ? -15.220 -5.811 0.649 1.00 88.12 107 PHE A N 1
ATOM 742 C CA . PHE A 1 107 ? -16.454 -5.776 -0.140 1.00 88.12 107 PHE A CA 1
ATOM 743 C C . PHE A 1 107 ? -17.524 -6.731 0.409 1.00 88.12 107 PHE A C 1
ATOM 745 O O . PHE A 1 107 ? -18.664 -6.314 0.609 1.00 88.12 107 PHE A O 1
ATOM 752 N N . SER A 1 108 ? -17.157 -7.968 0.763 1.00 87.69 108 SER A N 1
ATOM 753 C CA . SER A 1 1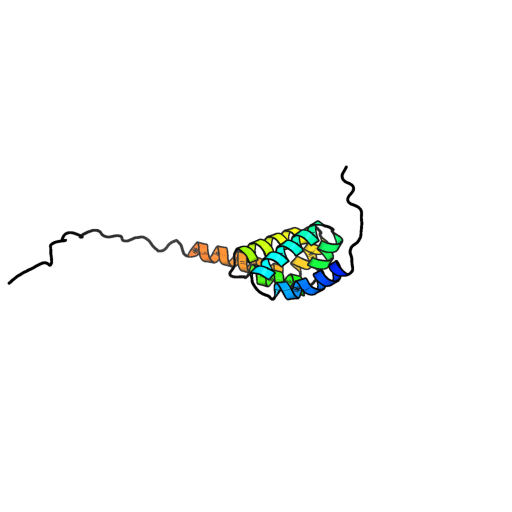08 ? -18.103 -8.951 1.323 1.00 87.69 108 SER A CA 1
ATOM 754 C C . SER A 1 108 ? -18.733 -8.520 2.662 1.00 87.69 108 SER A C 1
ATOM 756 O O . SER A 1 108 ? -19.860 -8.899 3.000 1.00 87.69 108 SER A O 1
ATOM 758 N N . ARG A 1 109 ? -18.043 -7.671 3.437 1.00 82.75 109 ARG A N 1
ATOM 759 C CA . ARG A 1 109 ? -18.580 -7.123 4.692 1.00 82.75 109 ARG A CA 1
ATOM 760 C C . ARG A 1 109 ? -19.678 -6.092 4.461 1.00 82.75 109 ARG A C 1
ATOM 762 O O . ARG A 1 109 ? -20.592 -6.010 5.280 1.00 82.75 109 ARG A O 1
ATOM 769 N N . VAL A 1 110 ? -19.598 -5.312 3.385 1.00 72.25 110 VAL A N 1
ATOM 770 C CA . VAL A 1 110 ? -20.600 -4.282 3.071 1.00 72.25 110 VAL A CA 1
ATOM 771 C C . VAL A 1 110 ? -21.955 -4.929 2.776 1.00 72.25 110 VAL A C 1
ATOM 773 O O . VAL A 1 110 ? -22.976 -4.474 3.290 1.00 72.25 110 VAL A O 1
ATOM 776 N N . GLU A 1 111 ? -21.966 -6.050 2.051 1.00 60.94 111 GLU A N 1
ATOM 777 C CA . GLU A 1 111 ? -23.191 -6.812 1.771 1.00 60.94 111 GLU A CA 1
ATOM 778 C C . GLU A 1 111 ? -23.840 -7.350 3.055 1.00 60.94 111 GLU A C 1
ATOM 780 O O . GLU A 1 111 ? -25.056 -7.253 3.232 1.00 60.94 111 GLU A O 1
ATOM 785 N N . SER A 1 112 ? -23.023 -7.815 4.006 1.00 57.84 112 SER A N 1
ATOM 786 C CA . SER A 1 112 ? -23.489 -8.377 5.281 1.00 57.84 112 SER A CA 1
ATOM 787 C C . SER A 1 112 ? -24.168 -7.352 6.205 1.00 57.84 112 SER A C 1
ATOM 789 O O . SER A 1 112 ? -25.072 -7.708 6.959 1.00 57.84 112 SER A O 1
ATOM 791 N N . VAL A 1 113 ? -23.768 -6.074 6.163 1.00 56.53 113 VAL A N 1
ATOM 792 C CA . VAL A 1 113 ? -24.383 -5.011 6.988 1.00 56.53 113 VAL A CA 1
ATOM 793 C C . VAL A 1 113 ? -25.728 -4.558 6.411 1.00 56.53 113 VAL A C 1
ATOM 795 O O . VAL A 1 113 ? -26.629 -4.198 7.169 1.00 56.53 113 VAL A O 1
ATOM 798 N N . SER A 1 114 ? -25.904 -4.639 5.088 1.00 53.03 114 SER A N 1
ATOM 799 C CA . SER A 1 114 ? -27.154 -4.244 4.421 1.00 53.03 114 SER A CA 1
ATOM 800 C C . SER A 1 114 ? -28.357 -5.135 4.777 1.00 53.03 114 SER A C 1
ATOM 802 O O . SER A 1 114 ? -29.498 -4.695 4.672 1.00 53.03 114 SER A O 1
ATOM 804 N N . GLY A 1 115 ? -28.118 -6.356 5.274 1.00 49.47 115 GLY A N 1
ATOM 805 C CA . GLY A 1 115 ? -29.165 -7.278 5.730 1.00 49.47 115 GLY A CA 1
ATOM 806 C C . GLY A 1 115 ? -29.657 -7.063 7.170 1.00 49.47 115 GLY A C 1
ATOM 807 O O . GLY A 1 115 ? -30.589 -7.739 7.593 1.00 49.47 115 GLY A O 1
ATOM 808 N N . VAL A 1 116 ? -29.053 -6.152 7.948 1.00 49.12 116 VAL A N 1
ATOM 809 C CA . VAL A 1 116 ? -29.343 -5.974 9.393 1.00 49.12 116 VAL A CA 1
ATOM 810 C C . VAL A 1 116 ? -30.235 -4.757 9.697 1.00 49.12 116 VAL A C 1
ATOM 812 O O . VAL A 1 116 ? -30.600 -4.515 10.847 1.00 49.12 116 VAL A O 1
ATOM 815 N N . THR A 1 117 ? -30.663 -3.999 8.687 1.00 43.81 117 THR A N 1
ATOM 816 C CA . THR A 1 117 ? -31.489 -2.792 8.889 1.00 43.81 117 THR A CA 1
ATOM 817 C C . THR A 1 117 ? -33.002 -2.984 8.749 1.00 43.81 117 THR A C 1
ATOM 819 O O . THR A 1 117 ? -33.716 -1.994 8.860 1.00 43.81 117 THR A O 1
ATOM 822 N N . ASP A 1 118 ? -33.520 -4.208 8.594 1.00 46.62 118 ASP A N 1
ATOM 823 C CA . ASP A 1 118 ? -34.964 -4.433 8.366 1.00 46.62 118 ASP A CA 1
ATOM 824 C C . ASP A 1 118 ? -35.690 -5.218 9.479 1.00 46.62 118 ASP A C 1
ATOM 826 O O . ASP A 1 118 ? -36.570 -6.038 9.230 1.00 46.62 118 ASP A O 1
ATOM 830 N N . SER A 1 119 ? -35.320 -5.034 10.753 1.00 52.06 119 SER A N 1
ATOM 831 C CA . SER A 1 119 ? -36.063 -5.680 11.861 1.00 52.06 119 SER A CA 1
ATOM 832 C C . SER A 1 119 ? -36.179 -4.872 13.153 1.00 52.06 119 SER A C 1
ATOM 834 O O . SER A 1 119 ? -36.498 -5.430 14.201 1.00 52.06 119 SER A O 1
ATOM 836 N N . ARG A 1 120 ? -35.975 -3.550 13.127 1.00 45.47 120 ARG A N 1
ATOM 837 C CA . ARG A 1 120 ? -36.336 -2.699 14.275 1.00 45.47 120 ARG A CA 1
ATOM 838 C C . ARG A 1 120 ? -37.447 -1.731 13.899 1.00 45.47 120 ARG A C 1
ATOM 840 O O . ARG A 1 120 ? -37.264 -0.518 13.920 1.00 45.47 120 ARG A O 1
ATOM 847 N N . SER A 1 121 ? -38.611 -2.292 13.572 1.00 44.78 121 SER A N 1
ATOM 848 C CA . SER A 1 121 ? -39.867 -1.549 13.606 1.00 44.78 121 SER A CA 1
ATOM 849 C C . SER A 1 121 ? -40.108 -1.064 15.032 1.00 44.78 121 SER A C 1
ATOM 851 O O . SER A 1 121 ? -40.147 -1.822 15.998 1.00 44.78 121 SER A O 1
ATOM 853 N N . THR A 1 122 ? -40.194 0.249 15.138 1.00 44.47 122 THR A N 1
ATOM 854 C CA . THR A 1 122 ? -40.521 1.025 16.321 1.00 44.47 122 THR A CA 1
ATOM 855 C C . THR A 1 122 ? -41.938 0.714 16.802 1.00 44.47 122 THR A C 1
ATOM 857 O O . THR A 1 122 ? -42.900 1.165 16.184 1.00 44.47 122 THR A O 1
ATOM 860 N N . GLU A 1 123 ? -42.088 0.046 17.943 1.00 37.59 123 GLU A N 1
ATOM 861 C CA . GLU A 1 123 ? -43.271 0.238 18.785 1.00 37.59 123 GLU A CA 1
ATOM 862 C C . GLU A 1 123 ? -42.941 1.304 19.831 1.00 37.59 123 GLU A C 1
ATOM 864 O O . GLU A 1 123 ? -42.392 1.040 20.898 1.00 37.59 123 GLU A O 1
ATOM 869 N N . TYR A 1 124 ? -43.233 2.555 19.476 1.00 35.78 124 TYR A N 1
ATOM 870 C CA . TYR A 1 124 ? -43.288 3.666 20.415 1.00 35.78 124 TYR A CA 1
ATOM 871 C C . TYR A 1 124 ? -44.742 3.793 20.872 1.00 35.78 124 TYR A C 1
ATOM 873 O O . TYR A 1 124 ? -45.586 4.275 20.115 1.00 35.78 124 TYR A O 1
ATOM 881 N N . SER A 1 125 ? -45.042 3.347 22.094 1.00 43.44 125 SER A N 1
ATOM 882 C CA . SER A 1 125 ? -46.324 3.627 22.742 1.00 43.44 125 SER A CA 1
ATOM 883 C C . SER A 1 125 ? -46.165 4.703 23.815 1.00 43.44 125 SER A C 1
ATOM 885 O O . SER A 1 125 ? -45.123 4.862 24.446 1.00 43.44 125 SER A O 1
ATOM 887 N N . LYS A 1 126 ? -47.211 5.512 23.900 1.00 37.44 126 LYS A N 1
ATOM 888 C CA . LYS A 1 126 ? -47.288 6.910 24.332 1.00 37.44 126 LYS A CA 1
ATOM 889 C C . LYS A 1 126 ? -47.716 7.015 25.807 1.00 37.44 126 LYS A C 1
ATOM 891 O O . LYS A 1 126 ? -48.444 6.147 26.261 1.00 37.44 126 LYS A O 1
ATOM 896 N N . SER A 1 127 ? -47.374 8.154 26.433 1.00 41.78 127 SER A N 1
ATOM 897 C CA . SER A 1 127 ? -47.860 8.700 27.729 1.00 41.78 127 SER A CA 1
ATOM 898 C C . SER A 1 127 ? -47.292 8.016 28.994 1.00 41.78 127 SER A C 1
ATOM 900 O O . SER A 1 127 ? -47.121 6.813 29.024 1.00 41.78 127 SER A O 1
ATOM 902 N N . ASP A 1 128 ? -46.842 8.685 30.062 1.00 39.09 128 ASP A N 1
ATOM 903 C CA . ASP A 1 128 ? -47.253 9.942 30.688 1.00 39.09 128 ASP A CA 1
ATOM 904 C C . ASP A 1 128 ? -46.087 10.589 31.466 1.00 39.09 128 ASP A C 1
ATOM 906 O O . ASP A 1 128 ? -45.525 9.981 32.373 1.00 39.09 128 ASP A O 1
ATOM 910 N N . TYR A 1 129 ? -45.766 11.860 31.193 1.00 36.91 129 TYR A N 1
ATOM 911 C CA . TYR A 1 129 ? -44.960 12.691 32.101 1.00 36.91 129 TYR A CA 1
ATOM 912 C C . TYR A 1 129 ? -45.796 13.885 32.575 1.00 36.91 129 TYR A C 1
ATOM 914 O O . TYR A 1 129 ? -45.645 15.024 32.138 1.00 36.91 129 TYR A O 1
ATOM 922 N N . LYS A 1 130 ? -46.717 13.606 33.500 1.00 43.91 130 LYS A N 1
ATOM 923 C CA . LYS A 1 130 ? -47.306 14.603 34.398 1.00 43.91 130 LYS A CA 1
ATOM 924 C C . LYS A 1 130 ? -47.067 14.151 35.832 1.00 43.91 130 LYS A C 1
ATOM 926 O O . LYS A 1 130 ? -47.801 13.309 36.326 1.00 43.91 130 LYS A O 1
ATOM 931 N N . ALA A 1 131 ? -46.073 14.746 36.487 1.00 42.59 131 ALA A N 1
ATOM 932 C CA . ALA A 1 131 ? -46.148 15.188 37.885 1.00 42.59 131 ALA A CA 1
ATOM 933 C C . ALA A 1 131 ? -44.768 15.671 38.344 1.00 42.59 131 ALA A C 1
ATOM 935 O O . ALA A 1 131 ? -44.006 14.948 38.977 1.00 42.59 131 ALA A O 1
ATOM 936 N N . ASN A 1 132 ? -44.462 16.935 38.057 1.00 41.38 132 ASN A N 1
ATOM 937 C CA . ASN A 1 132 ? -43.467 17.667 38.825 1.00 41.38 132 ASN A CA 1
ATOM 938 C C . ASN A 1 132 ? -44.228 18.424 39.925 1.00 41.38 132 ASN A C 1
ATOM 940 O O . ASN A 1 132 ? -44.923 19.396 39.629 1.00 41.38 132 ASN A O 1
ATOM 944 N N . LYS A 1 133 ? -44.158 17.970 41.183 1.00 40.44 133 LYS A N 1
ATOM 945 C CA . LYS A 1 133 ? -44.524 18.807 42.335 1.00 40.44 133 LYS A CA 1
ATOM 946 C C . LYS A 1 133 ? -43.686 18.457 43.565 1.00 40.44 133 LYS A C 1
ATOM 948 O O . LYS A 1 133 ? -43.966 17.512 44.288 1.00 40.44 133 LYS A O 1
ATOM 953 N N . ALA A 1 134 ? -42.671 19.296 43.754 1.00 42.22 134 ALA A N 1
ATOM 954 C CA . ALA A 1 134 ? -42.196 19.829 45.026 1.00 42.22 134 ALA A CA 1
ATOM 955 C C . ALA A 1 134 ? -41.935 18.832 46.169 1.00 42.22 134 ALA A C 1
ATOM 957 O O . ALA A 1 134 ? -42.806 18.538 46.983 1.00 42.22 134 ALA A O 1
ATOM 958 N N . ARG A 1 135 ? -40.663 18.458 46.336 1.00 46.88 135 ARG A N 1
ATOM 959 C CA . ARG A 1 135 ? -40.107 18.162 47.660 1.00 46.88 135 ARG A CA 1
ATOM 960 C C . ARG A 1 135 ? -39.450 19.425 48.202 1.00 46.88 135 ARG A C 1
ATOM 962 O O . ARG A 1 135 ? -38.292 19.642 47.897 1.00 46.88 135 ARG A O 1
ATOM 969 N N . PHE A 1 136 ? -40.175 20.229 48.982 1.00 37.62 136 PHE A N 1
ATOM 970 C CA . PHE A 1 136 ? -39.592 21.130 49.986 1.00 37.62 136 PHE A CA 1
ATOM 971 C C . PHE A 1 136 ? -40.629 21.473 51.085 1.00 37.62 136 PHE A C 1
ATOM 973 O O . PHE A 1 136 ? -41.575 22.215 50.850 1.00 37.62 136 PHE A O 1
ATOM 980 N N . VAL A 1 137 ? -40.338 20.950 52.288 1.00 38.44 137 VAL A N 1
ATOM 981 C CA . VAL A 1 137 ? -40.469 21.554 53.638 1.00 38.44 137 VAL A CA 1
ATOM 982 C C . VAL A 1 137 ? -41.763 21.404 54.484 1.00 38.44 137 VAL A C 1
ATOM 984 O O . VAL A 1 137 ? -42.825 21.913 54.148 1.00 38.44 137 VAL A O 1
ATOM 987 N N . LYS A 1 138 ? -41.500 20.864 55.699 1.00 34.84 138 LYS A N 1
ATOM 988 C CA . LYS A 1 138 ? -42.120 20.980 57.048 1.00 34.84 138 LYS A CA 1
ATOM 989 C C . LYS A 1 138 ? -43.360 20.149 57.416 1.00 34.84 138 LYS A C 1
ATOM 991 O O . LYS A 1 138 ? -44.471 20.460 57.003 1.00 34.84 138 LYS A O 1
ATOM 996 N N . LYS A 1 139 ? -43.191 19.294 58.435 1.00 36.34 139 LYS A N 1
ATOM 997 C CA . LYS A 1 139 ? -43.321 19.735 59.836 1.00 36.34 139 LYS A CA 1
ATOM 998 C C . LYS A 1 139 ? -42.365 18.973 60.745 1.00 36.34 139 LYS A C 1
ATOM 1000 O O . LYS A 1 139 ? -42.141 17.783 60.451 1.00 36.34 139 LYS A O 1
#

Organism: Zizania palustris (NCBI:txid103762)

Secondary structure (DSSP, 8-state):
----------HHHHHHHHHHHHHHTS-HHHHHHHHHHHHHHHHH-HHHHHHHHH-HHHHHHHHHHHTSS-HHHHHHHHHHHHHHTTSHHHHHHHHTSTHHHHHHHHHHHHHHHHTSSSS--------------------

Foldseek 3Di:
DDDPDDDPPDVVVVVVLVCLLVQLVDDLVSLLVSLVVLLVQLQVDVVSLLVQLQDQSSLVSLLVQCVDPDPSSVVSSVSSLVSSPPDVNSVVSSCVHSNVVSVVVVVVVVVVVVVPPPPPDDPDDDDDPDDDDDDDDDD